Protein AF-A0A0B8P5Z5-F1 (afdb_monomer_lite)

Foldseek 3Di:
DLVVLLVCQVVPPQWFQVVSLVSVCVVVVHDDDDPVNVVVSVVSPVVNVVVLSWDDDPRTIHGPPDDDDADAPQVPDPVCLDPVGDDLSNLLVLLLVVQVVVQKDALVVSLCSSCVSNNHNDADPVSSVSSVVSVVVCVVVVQWDDDPRMIGGDD

InterPro domains:
  IPR021754 Domain of unknown function DUF3320 [PF11784] (2-38)

Secondary structure (DSSP, 8-state):
-HHHHHHHHHHH-SEEHHHHHHHHHHHTT-----HHHHHHHHHHHHHHHHTTS-EEETTEEE-TTS-------TTS-TTT--GGGS-HHHHHHHHHHHHHHHSEEEHHHHHHHHHHHTT-SS--HHHHHHHHHHHHHHHHTTSEEEETTEEEE--

Structure (mmCIF, N/CA/C/O backbone):
data_AF-A0A0B8P5Z5-F1
#
_entry.id   AF-A0A0B8P5Z5-F1
#
loop_
_atom_site.group_PDB
_atom_site.id
_atom_site.type_symbol
_atom_site.label_atom_id
_atom_site.label_alt_id
_atom_site.label_comp_id
_atom_site.label_asym_id
_atom_site.label_entity_id
_atom_site.label_seq_id
_atom_site.pdbx_PDB_ins_code
_atom_site.Cartn_x
_atom_site.Cartn_y
_atom_site.Cartn_z
_atom_site.occupancy
_atom_site.B_iso_or_equiv
_atom_site.auth_seq_id
_atom_site.auth_comp_id
_atom_site.auth_asym_id
_atom_site.auth_atom_id
_atom_site.pdbx_PDB_model_num
ATOM 1 N N . MET A 1 1 ? 16.357 -2.269 -18.534 1.00 87.06 1 MET A N 1
ATOM 2 C CA . MET A 1 1 ? 14.948 -1.972 -18.190 1.00 87.06 1 MET A CA 1
ATOM 3 C C . MET A 1 1 ? 14.349 -3.000 -17.237 1.00 87.06 1 MET A C 1
ATOM 5 O O . MET A 1 1 ? 13.957 -2.591 -16.162 1.00 87.06 1 MET A O 1
ATOM 9 N N . ALA A 1 2 ? 14.297 -4.305 -17.549 1.00 92.50 2 ALA A N 1
ATOM 10 C CA . ALA A 1 2 ? 13.751 -5.304 -16.605 1.00 92.50 2 ALA A CA 1
ATOM 11 C C . ALA A 1 2 ? 14.526 -5.352 -15.269 1.00 92.50 2 ALA A C 1
ATOM 13 O O . ALA A 1 2 ? 13.931 -5.349 -14.197 1.00 92.50 2 ALA A O 1
ATOM 14 N N . SER A 1 3 ? 15.858 -5.286 -15.336 1.00 94.19 3 SER A N 1
ATOM 15 C CA . SER A 1 3 ? 16.733 -5.121 -14.166 1.00 94.19 3 SER A CA 1
ATOM 16 C C . SER A 1 3 ? 16.467 -3.830 -13.386 1.00 94.19 3 SER A C 1
ATOM 18 O O . SER A 1 3 ? 16.589 -3.811 -12.167 1.00 94.19 3 SER A O 1
ATOM 20 N N . ASP A 1 4 ? 16.119 -2.744 -14.080 1.00 94.25 4 ASP A N 1
ATOM 21 C CA . ASP A 1 4 ? 15.851 -1.440 -13.464 1.00 94.25 4 ASP A CA 1
ATOM 22 C C . ASP A 1 4 ? 14.492 -1.452 -12.761 1.00 94.25 4 ASP A C 1
ATOM 24 O O . ASP A 1 4 ? 14.379 -0.953 -11.649 1.00 94.25 4 ASP A O 1
ATOM 28 N N . ILE A 1 5 ? 13.491 -2.106 -13.363 1.00 95.38 5 ILE A N 1
ATOM 29 C CA . ILE A 1 5 ? 12.198 -2.381 -12.727 1.00 95.38 5 ILE A CA 1
ATOM 30 C C . ILE A 1 5 ? 12.409 -3.179 -11.445 1.00 95.38 5 ILE A C 1
ATOM 32 O O . ILE A 1 5 ? 11.912 -2.766 -10.405 1.00 95.38 5 ILE A O 1
ATOM 36 N N . HIS A 1 6 ? 13.183 -4.268 -11.492 1.00 95.69 6 HIS A N 1
ATOM 37 C CA . HIS A 1 6 ? 13.475 -5.058 -10.297 1.00 95.69 6 HIS A CA 1
ATOM 38 C C . HIS A 1 6 ? 14.120 -4.202 -9.196 1.00 95.69 6 HIS A C 1
ATOM 40 O O . HIS A 1 6 ? 13.626 -4.196 -8.077 1.00 95.69 6 HIS A O 1
ATOM 46 N N . LYS A 1 7 ? 15.140 -3.392 -9.515 1.00 95.06 7 LYS A N 1
ATOM 47 C CA . LYS A 1 7 ? 15.771 -2.481 -8.540 1.00 95.06 7 LYS A CA 1
ATOM 48 C C . LYS A 1 7 ? 14.794 -1.467 -7.941 1.00 95.06 7 L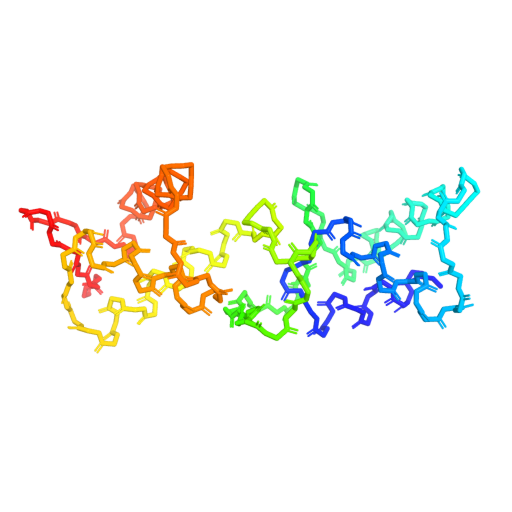YS A C 1
ATOM 50 O O . LYS A 1 7 ? 14.863 -1.200 -6.746 1.00 95.06 7 LYS A O 1
ATOM 55 N N . ILE A 1 8 ? 13.901 -0.897 -8.753 1.00 95.56 8 ILE A N 1
ATOM 56 C CA . ILE A 1 8 ? 12.888 0.054 -8.274 1.00 95.56 8 ILE A CA 1
ATOM 57 C C . ILE A 1 8 ? 11.894 -0.651 -7.350 1.00 95.56 8 ILE A C 1
ATOM 59 O O . ILE A 1 8 ? 11.596 -0.133 -6.281 1.00 95.56 8 ILE A O 1
ATOM 63 N N . VAL A 1 9 ? 11.403 -1.834 -7.725 1.00 95.31 9 VAL A N 1
ATOM 64 C CA . VAL A 1 9 ? 10.467 -2.616 -6.901 1.00 95.31 9 VAL A CA 1
ATOM 65 C C . VAL A 1 9 ? 11.130 -3.085 -5.604 1.00 95.31 9 VAL A C 1
ATOM 67 O O . VAL A 1 9 ? 10.503 -3.059 -4.554 1.00 95.31 9 VAL A O 1
ATOM 70 N N . GLU A 1 10 ? 12.413 -3.439 -5.634 1.00 93.94 10 GLU A N 1
ATOM 71 C CA . GLU A 1 10 ? 13.182 -3.773 -4.433 1.00 93.94 10 GLU A CA 1
ATOM 72 C C . GLU A 1 10 ? 13.330 -2.592 -3.465 1.00 93.94 10 GLU A C 1
ATOM 74 O O . GLU A 1 10 ? 13.419 -2.805 -2.256 1.00 93.94 10 GLU A O 1
ATOM 79 N N . ALA A 1 11 ? 13.389 -1.364 -3.983 1.00 92.25 11 ALA A N 1
ATOM 80 C CA . ALA A 1 11 ? 13.586 -0.157 -3.186 1.00 92.25 11 ALA A CA 1
ATOM 81 C C . ALA A 1 11 ? 12.273 0.500 -2.728 1.00 92.25 11 ALA A C 1
ATOM 83 O O . ALA A 1 11 ? 12.218 1.069 -1.643 1.00 92.25 11 ALA A O 1
ATOM 84 N N . GLU A 1 12 ? 11.232 0.465 -3.562 1.00 92.19 12 GLU A N 1
ATOM 85 C CA . GLU A 1 12 ? 9.987 1.221 -3.370 1.00 92.19 12 GLU A CA 1
ATOM 86 C C . GLU A 1 12 ? 8.724 0.347 -3.377 1.00 92.19 12 GLU A C 1
ATOM 88 O O . GLU A 1 12 ? 7.625 0.895 -3.306 1.00 92.19 12 GLU A O 1
ATOM 93 N N . GLY A 1 13 ? 8.855 -0.975 -3.509 1.00 90.56 13 GLY A N 1
ATOM 94 C CA . GLY A 1 13 ? 7.729 -1.905 -3.550 1.00 90.56 13 GLY A CA 1
ATOM 95 C C . GLY A 1 13 ? 6.974 -1.988 -2.214 1.00 90.56 13 GLY A C 1
ATOM 96 O O . GLY A 1 13 ? 7.617 -1.936 -1.167 1.00 90.56 13 GLY A O 1
ATOM 97 N N . PRO A 1 14 ? 5.640 -2.178 -2.227 1.00 95.88 14 PRO A N 1
ATOM 98 C CA . PRO A 1 14 ? 4.753 -2.255 -3.395 1.00 95.88 14 PRO A CA 1
ATOM 99 C C . PRO A 1 14 ? 4.645 -0.932 -4.171 1.00 95.88 14 PRO A C 1
ATOM 101 O O . PRO A 1 14 ? 4.482 0.140 -3.592 1.00 95.88 14 PRO A O 1
ATOM 104 N N . ILE A 1 15 ? 4.717 -0.994 -5.506 1.00 95.62 15 ILE A N 1
ATOM 105 C CA . ILE A 1 15 ? 4.712 0.207 -6.356 1.00 95.62 15 ILE A CA 1
ATOM 106 C C . ILE A 1 15 ? 3.671 0.121 -7.470 1.00 95.62 15 ILE A C 1
ATOM 108 O O . ILE A 1 15 ? 3.636 -0.826 -8.252 1.00 95.62 15 ILE A O 1
ATOM 112 N N . HIS A 1 16 ? 2.845 1.160 -7.581 1.00 95.56 16 HIS A N 1
ATOM 113 C CA . HIS A 1 16 ? 1.868 1.292 -8.656 1.00 95.56 16 HIS A CA 1
ATOM 114 C C . HIS A 1 16 ? 2.553 1.506 -10.023 1.00 95.56 16 HIS A C 1
ATOM 116 O O . HIS A 1 16 ? 3.505 2.287 -10.134 1.00 95.56 16 HIS A O 1
ATOM 122 N N . VAL A 1 17 ? 2.031 0.912 -11.102 1.00 92.69 17 VAL A N 1
ATOM 123 C CA . VAL A 1 17 ? 2.602 0.991 -12.468 1.00 92.69 17 VAL A CA 1
ATOM 124 C C . VAL A 1 17 ? 2.839 2.425 -12.964 1.00 92.69 17 VAL A C 1
ATOM 126 O O . VAL A 1 17 ? 3.815 2.699 -13.665 1.00 92.69 17 VAL A O 1
ATOM 129 N N . LYS A 1 18 ? 1.981 3.378 -12.574 1.00 90.94 18 LYS A N 1
ATOM 130 C CA . LYS A 1 18 ? 2.168 4.806 -12.905 1.00 90.94 18 LYS A CA 1
ATOM 131 C C . LYS A 1 18 ? 3.391 5.411 -12.205 1.00 90.94 18 LYS A C 1
ATOM 133 O O . LYS A 1 18 ? 4.132 6.151 -12.846 1.00 90.94 18 LYS A O 1
ATOM 138 N N . HIS A 1 19 ? 3.634 5.071 -10.937 1.00 93.06 19 HIS A N 1
ATOM 139 C CA . HIS A 1 19 ? 4.843 5.493 -10.223 1.00 93.06 19 HIS A CA 1
ATOM 140 C C . HIS A 1 19 ? 6.088 4.827 -10.797 1.00 93.06 19 HIS A C 1
ATOM 142 O O . HIS A 1 19 ? 7.077 5.516 -11.032 1.00 93.06 19 HIS A O 1
ATOM 148 N N . LEU A 1 20 ? 6.016 3.535 -11.128 1.00 93.31 20 LEU A N 1
ATOM 149 C CA . LEU A 1 20 ? 7.101 2.844 -11.824 1.00 93.31 20 LEU A CA 1
ATOM 150 C C . LEU A 1 20 ? 7.487 3.579 -13.118 1.00 93.31 20 LEU A C 1
ATOM 152 O O . LEU A 1 20 ? 8.665 3.829 -13.365 1.00 93.31 20 LEU A O 1
ATOM 156 N N . GLY A 1 21 ? 6.495 3.987 -13.915 1.00 91.12 21 GLY A N 1
ATOM 157 C CA . GLY A 1 21 ? 6.717 4.777 -15.125 1.00 91.12 21 GLY A CA 1
ATOM 158 C C . GLY A 1 21 ? 7.431 6.105 -14.857 1.00 91.12 21 GLY A C 1
ATOM 159 O O . GLY A 1 21 ? 8.372 6.437 -15.576 1.00 91.12 21 GLY A O 1
ATOM 160 N N . ILE A 1 22 ? 7.034 6.835 -13.809 1.00 90.50 22 ILE A N 1
ATOM 161 C CA . ILE A 1 22 ? 7.696 8.083 -13.395 1.00 90.50 22 ILE A CA 1
ATOM 162 C C . ILE A 1 22 ? 9.153 7.814 -12.999 1.00 90.50 22 ILE A C 1
ATOM 164 O O . ILE A 1 22 ? 10.045 8.497 -13.493 1.00 90.50 22 I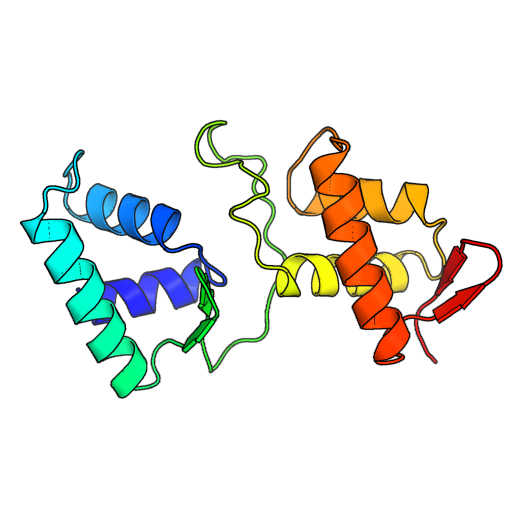LE A O 1
ATOM 168 N N . ARG A 1 23 ? 9.421 6.796 -12.170 1.00 92.38 23 ARG A N 1
ATOM 169 C CA . ARG A 1 23 ? 10.787 6.444 -11.742 1.00 92.38 23 ARG A CA 1
ATOM 170 C C . ARG A 1 23 ? 11.687 6.081 -12.920 1.00 92.38 23 ARG A C 1
ATOM 172 O O . ARG A 1 23 ? 12.801 6.590 -13.015 1.00 92.38 23 ARG A O 1
ATOM 179 N N . LEU A 1 24 ? 11.191 5.263 -13.849 1.00 91.38 24 LEU A N 1
ATOM 180 C CA . LEU A 1 24 ? 11.939 4.860 -15.043 1.00 91.38 24 LEU A CA 1
ATOM 181 C C . LEU A 1 24 ? 12.234 6.041 -15.974 1.00 91.38 24 LEU A C 1
ATOM 183 O O . LEU A 1 24 ? 13.342 6.141 -16.494 1.00 91.38 24 LEU A O 1
ATOM 187 N N . LEU A 1 25 ? 11.261 6.930 -16.184 1.00 88.12 25 LEU A N 1
ATOM 188 C CA . LEU A 1 25 ? 11.434 8.129 -17.006 1.00 88.12 25 LEU A CA 1
ATOM 189 C C . LEU A 1 25 ? 12.457 9.092 -16.395 1.00 88.12 25 LEU A C 1
ATOM 191 O O . LEU A 1 25 ? 13.370 9.538 -17.092 1.00 88.12 25 LEU A O 1
ATOM 195 N N . SER A 1 26 ? 12.349 9.344 -15.089 1.00 86.50 26 SER A N 1
ATOM 196 C CA . SER A 1 26 ? 13.296 10.178 -14.350 1.00 86.50 26 SER A CA 1
ATOM 197 C C . SER A 1 26 ? 14.720 9.620 -14.412 1.00 86.50 26 SER A C 1
ATOM 199 O O . SER A 1 26 ? 15.658 10.386 -14.613 1.00 86.50 26 SER A O 1
ATOM 201 N N . ALA A 1 27 ? 14.892 8.295 -14.333 1.00 85.19 27 ALA A N 1
ATOM 202 C CA . ALA A 1 27 ? 16.204 7.646 -14.413 1.00 85.19 27 ALA A CA 1
ATOM 203 C C . ALA A 1 27 ? 16.914 7.839 -15.767 1.00 85.19 27 ALA A C 1
ATOM 205 O O . ALA A 1 27 ? 18.140 7.774 -15.830 1.00 85.19 27 ALA A O 1
ATOM 206 N N . VAL A 1 28 ? 16.164 8.088 -16.846 1.00 81.62 28 VAL A N 1
ATOM 207 C CA . VAL A 1 28 ? 16.713 8.310 -18.197 1.00 81.62 28 VAL A CA 1
ATOM 208 C C . VAL A 1 28 ? 16.629 9.773 -18.651 1.00 81.62 28 VAL A C 1
ATOM 210 O O . VAL A 1 28 ? 16.901 10.068 -19.813 1.00 81.62 28 VAL A O 1
ATOM 213 N N . GLY A 1 29 ? 16.230 10.692 -17.762 1.00 79.94 29 GLY A N 1
ATOM 214 C CA . GLY A 1 29 ? 16.080 12.118 -18.074 1.00 79.94 29 GLY A CA 1
ATOM 215 C C . GLY A 1 29 ? 14.944 12.437 -19.054 1.00 79.94 29 GLY A C 1
ATOM 216 O O . GLY A 1 29 ? 14.936 13.503 -19.668 1.00 79.94 29 GLY A O 1
ATOM 217 N N . ALA A 1 30 ? 13.985 11.525 -19.230 1.00 77.06 30 ALA A N 1
ATOM 218 C CA . ALA A 1 30 ? 12.836 11.724 -20.105 1.00 77.06 30 ALA A CA 1
ATOM 219 C C . ALA A 1 30 ? 11.630 12.231 -19.305 1.00 77.06 30 ALA A C 1
ATOM 221 O O . ALA A 1 30 ? 11.387 11.805 -18.184 1.00 77.06 30 ALA A O 1
ATOM 222 N N . THR A 1 31 ? 10.825 13.115 -19.896 1.00 69.25 31 THR A N 1
ATOM 223 C CA . THR A 1 31 ? 9.657 13.714 -19.217 1.00 69.25 31 THR A CA 1
ATOM 224 C C . THR A 1 31 ? 8.315 13.194 -19.728 1.00 69.25 31 THR A C 1
ATOM 226 O O . THR A 1 31 ? 7.272 13.513 -19.161 1.00 69.25 31 THR A O 1
ATOM 229 N N . ARG A 1 32 ? 8.302 12.398 -20.808 1.00 71.06 32 ARG A N 1
ATOM 230 C CA . ARG A 1 32 ? 7.071 11.876 -21.421 1.00 71.06 32 ARG A CA 1
ATOM 231 C C . ARG A 1 32 ? 7.208 10.408 -21.792 1.00 71.06 32 ARG A C 1
ATOM 233 O O . ARG A 1 32 ? 8.154 10.023 -22.474 1.00 71.06 32 ARG A O 1
ATOM 240 N N . SER A 1 33 ? 6.200 9.617 -21.431 1.00 69.38 33 SER A N 1
ATOM 241 C CA . SER A 1 33 ? 6.037 8.262 -21.955 1.00 69.38 33 SER A CA 1
ATOM 242 C C . SER A 1 33 ? 5.280 8.327 -23.280 1.00 69.38 33 SER A C 1
ATOM 244 O O . SER A 1 33 ? 4.066 8.506 -23.307 1.00 69.38 33 SER A O 1
ATOM 246 N N . GLY A 1 34 ? 5.998 8.241 -24.399 1.00 77.38 34 GLY A N 1
ATOM 247 C CA . GLY A 1 34 ? 5.371 7.955 -25.691 1.00 77.38 34 GLY A CA 1
ATOM 248 C C . GLY A 1 34 ? 5.031 6.466 -25.815 1.00 77.38 34 GLY A C 1
ATOM 249 O O . GLY A 1 34 ? 5.595 5.642 -25.097 1.00 77.38 34 GLY A O 1
ATOM 250 N N . ALA A 1 35 ? 4.197 6.089 -26.791 1.00 83.19 35 ALA A N 1
ATOM 251 C CA . ALA A 1 35 ? 3.763 4.697 -27.001 1.00 83.19 35 ALA A CA 1
ATOM 252 C C . ALA A 1 35 ? 4.919 3.672 -27.065 1.00 83.19 35 ALA A C 1
ATOM 254 O O . ALA A 1 35 ? 4.760 2.515 -26.682 1.00 83.19 35 ALA A O 1
ATOM 255 N N . ARG A 1 36 ? 6.107 4.085 -27.531 1.00 82.44 36 ARG A N 1
ATOM 256 C CA . ARG A 1 36 ? 7.316 3.247 -27.532 1.00 82.44 36 ARG A CA 1
ATOM 257 C C . ARG A 1 36 ? 7.821 2.935 -26.119 1.00 82.44 36 ARG A C 1
ATOM 259 O O . ARG A 1 36 ? 8.164 1.787 -25.862 1.00 82.44 36 ARG A O 1
ATOM 266 N N . ILE A 1 37 ? 7.858 3.926 -25.229 1.00 81.94 37 ILE A N 1
ATOM 267 C CA . ILE A 1 37 ? 8.327 3.753 -23.848 1.00 81.94 37 ILE A CA 1
ATOM 268 C C . ILE A 1 37 ? 7.317 2.914 -23.069 1.00 81.94 37 ILE A C 1
ATOM 270 O O . ILE A 1 37 ? 7.713 1.945 -22.434 1.00 81.94 37 ILE A O 1
ATOM 274 N N . SER A 1 38 ? 6.017 3.195 -23.200 1.00 83.50 38 SER A N 1
ATOM 275 C CA . SER A 1 38 ? 4.966 2.383 -22.573 1.00 83.50 38 SER A CA 1
ATOM 276 C C . SER A 1 38 ? 5.070 0.904 -22.961 1.00 83.50 38 SER A C 1
ATOM 278 O O . SER A 1 38 ? 5.023 0.037 -22.093 1.00 83.50 38 SER A O 1
ATOM 280 N N . ARG A 1 39 ? 5.288 0.606 -24.252 1.00 86.75 39 ARG A N 1
ATOM 281 C CA . ARG A 1 39 ? 5.509 -0.773 -24.721 1.00 86.75 39 ARG A CA 1
ATOM 282 C C . ARG A 1 39 ? 6.774 -1.398 -24.135 1.00 86.75 39 ARG A C 1
ATOM 284 O O . ARG A 1 39 ? 6.736 -2.560 -23.749 1.00 86.75 39 ARG A O 1
ATOM 291 N N . ALA A 1 40 ? 7.868 -0.642 -24.048 1.00 88.00 40 ALA A N 1
ATOM 292 C CA . ALA A 1 40 ? 9.112 -1.131 -23.459 1.00 88.00 40 ALA A CA 1
ATOM 293 C C . ALA A 1 40 ? 8.950 -1.462 -21.966 1.00 88.00 40 ALA A C 1
ATOM 295 O O . ALA A 1 40 ? 9.422 -2.507 -21.529 1.00 88.00 40 ALA A O 1
ATOM 296 N N . ILE A 1 41 ? 8.235 -0.624 -21.205 1.00 88.75 41 ILE A N 1
ATOM 297 C CA . ILE A 1 41 ? 7.936 -0.867 -19.785 1.00 88.75 41 ILE A CA 1
ATOM 298 C C . ILE A 1 41 ? 7.098 -2.137 -19.625 1.00 88.75 41 ILE A C 1
ATOM 300 O O . ILE A 1 41 ? 7.425 -2.976 -18.788 1.00 88.75 41 ILE A O 1
ATOM 304 N N . LEU A 1 42 ? 6.060 -2.313 -20.449 1.00 90.12 42 LEU A N 1
ATOM 305 C CA . LEU A 1 42 ? 5.210 -3.504 -20.408 1.00 90.12 42 LEU A CA 1
ATOM 306 C C . LEU A 1 42 ? 6.012 -4.781 -20.702 1.00 90.12 42 LEU A C 1
ATOM 308 O O . LEU A 1 42 ? 5.948 -5.740 -19.940 1.00 90.12 42 LEU A O 1
ATOM 312 N N . GLN A 1 43 ? 6.821 -4.774 -21.766 1.00 92.75 43 GLN A N 1
ATOM 313 C CA . GLN A 1 43 ? 7.689 -5.905 -22.114 1.00 92.75 43 GLN A CA 1
ATOM 314 C C . GLN A 1 43 ? 8.708 -6.202 -21.008 1.00 92.75 43 GLN A C 1
ATOM 316 O O . GLN A 1 43 ? 8.909 -7.355 -20.640 1.00 92.75 43 GLN A O 1
ATOM 321 N N . ALA A 1 44 ? 9.335 -5.168 -20.449 1.00 93.38 44 ALA A N 1
ATOM 322 C CA . ALA A 1 44 ? 10.304 -5.322 -19.373 1.00 93.38 44 ALA A CA 1
ATOM 323 C C . ALA A 1 44 ? 9.666 -5.848 -18.077 1.00 93.38 44 ALA A C 1
ATOM 325 O O . ALA A 1 44 ? 10.303 -6.629 -17.375 1.00 93.38 44 ALA A O 1
ATOM 326 N N . THR A 1 45 ? 8.420 -5.460 -17.788 1.00 93.81 45 THR A N 1
ATOM 327 C CA . THR A 1 45 ? 7.644 -5.980 -16.653 1.00 93.81 45 THR A CA 1
ATOM 328 C C . THR A 1 45 ? 7.358 -7.467 -16.833 1.00 93.81 45 THR A C 1
ATOM 330 O O . THR A 1 45 ? 7.654 -8.244 -15.933 1.00 93.81 45 THR A O 1
ATOM 333 N N . ALA A 1 46 ? 6.899 -7.881 -18.020 1.00 94.50 46 ALA A N 1
ATOM 334 C CA . ALA A 1 46 ? 6.653 -9.291 -18.329 1.00 94.50 46 ALA A CA 1
ATOM 335 C C . ALA A 1 46 ? 7.929 -10.147 -18.210 1.00 94.50 46 ALA A C 1
ATOM 337 O O . ALA A 1 46 ? 7.900 -11.239 -17.650 1.00 94.50 46 ALA A O 1
ATOM 338 N N . ILE A 1 47 ? 9.074 -9.633 -18.676 1.00 96.38 47 ILE A N 1
ATOM 339 C CA . ILE A 1 47 ? 10.371 -10.308 -18.510 1.00 96.38 47 ILE A CA 1
ATOM 340 C C . ILE A 1 47 ? 10.738 -10.426 -17.024 1.00 96.38 47 ILE A C 1
ATOM 342 O O . ILE A 1 47 ? 11.204 -11.478 -16.589 1.00 96.38 47 ILE A O 1
ATOM 346 N N . ALA A 1 48 ? 10.561 -9.364 -16.234 1.00 95.75 48 ALA A N 1
ATOM 347 C CA . ALA A 1 48 ? 10.874 -9.392 -14.805 1.00 95.75 48 ALA A CA 1
ATOM 348 C C . ALA A 1 48 ? 9.972 -10.381 -14.040 1.00 95.75 48 ALA A C 1
ATOM 350 O O . ALA A 1 48 ? 10.458 -11.110 -13.177 1.00 95.75 48 ALA A O 1
ATOM 351 N N . GLU A 1 49 ? 8.689 -10.454 -14.393 1.00 95.50 49 GLU A N 1
ATOM 352 C CA . GLU A 1 49 ? 7.734 -11.404 -13.817 1.00 95.50 49 GLU A CA 1
ATOM 353 C C . GLU A 1 49 ? 8.061 -12.855 -14.197 1.00 95.50 49 GLU A C 1
ATOM 355 O O . GLU A 1 49 ? 8.112 -13.722 -13.325 1.00 95.50 49 GLU A O 1
ATOM 360 N N . GLN A 1 50 ? 8.386 -13.127 -15.467 1.00 95.56 50 GLN A N 1
ATOM 361 C CA . GLN A 1 50 ? 8.798 -14.463 -15.922 1.00 95.56 50 GLN A CA 1
ATOM 362 C C . GLN A 1 50 ? 10.036 -14.970 -15.166 1.00 95.56 50 GLN A C 1
ATOM 364 O O . GLN A 1 50 ? 10.135 -16.155 -14.845 1.00 95.56 50 GLN A O 1
ATOM 369 N N . ASN A 1 51 ? 10.965 -14.065 -14.846 1.00 95.19 51 ASN A N 1
ATOM 370 C CA . ASN A 1 51 ? 12.149 -14.365 -14.042 1.00 95.19 51 ASN A CA 1
ATOM 371 C C . ASN A 1 51 ? 11.876 -14.402 -12.527 1.00 95.19 51 ASN A C 1
ATOM 373 O O . ASN A 1 51 ? 12.803 -14.636 -11.753 1.00 95.19 51 ASN A O 1
ATOM 377 N N . ARG A 1 52 ? 10.627 -14.180 -12.091 1.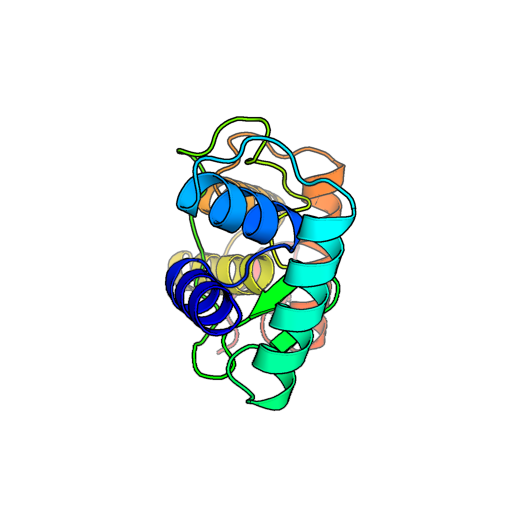00 95.50 52 ARG A N 1
ATOM 378 C CA . ARG A 1 52 ? 10.204 -14.095 -10.682 1.00 95.50 52 ARG A CA 1
ATOM 379 C C . ARG A 1 52 ? 10.945 -13.022 -9.880 1.00 95.50 52 ARG A C 1
ATOM 381 O O . ARG A 1 52 ? 11.109 -13.147 -8.672 1.00 95.50 52 ARG A O 1
ATOM 388 N N . TRP A 1 53 ? 11.404 -11.968 -10.548 1.00 96.19 53 TRP A N 1
ATOM 389 C CA . TRP A 1 53 ? 12.041 -10.818 -9.901 1.00 96.19 53 TRP A CA 1
ATOM 390 C C . TRP A 1 53 ? 11.022 -9.842 -9.322 1.00 96.19 53 TRP A C 1
ATOM 392 O O . TRP A 1 53 ? 11.332 -9.078 -8.412 1.00 96.19 53 TRP A O 1
ATOM 402 N N . VAL A 1 54 ? 9.820 -9.842 -9.889 1.00 96.75 54 VAL A N 1
ATOM 403 C CA . VAL A 1 54 ? 8.670 -9.050 -9.459 1.00 96.75 54 VAL A CA 1
ATOM 404 C C . VAL A 1 54 ? 7.419 -9.917 -9.581 1.00 96.75 54 VAL A C 1
ATOM 406 O O . VAL A 1 54 ? 7.404 -10.877 -10.352 1.00 96.75 54 VAL A O 1
ATOM 409 N N . LYS A 1 55 ? 6.369 -9.569 -8.846 1.00 95.94 55 LYS A N 1
ATOM 410 C CA . LYS A 1 55 ? 5.023 -10.123 -9.004 1.00 95.94 55 LYS A CA 1
ATOM 411 C C . LYS A 1 55 ? 4.071 -8.982 -9.333 1.00 95.94 55 LYS A C 1
ATOM 413 O O . LYS A 1 55 ? 4.091 -7.973 -8.630 1.00 95.94 55 LYS A O 1
ATOM 418 N N . LEU A 1 56 ? 3.263 -9.134 -10.379 1.00 94.25 56 LEU A N 1
ATOM 419 C CA . LEU A 1 56 ? 2.180 -8.200 -10.666 1.00 94.25 56 LEU A CA 1
ATOM 420 C C . LEU A 1 56 ? 0.931 -8.602 -9.866 1.00 94.25 56 LEU A C 1
ATOM 422 O O . LEU A 1 56 ? 0.529 -9.765 -9.873 1.00 94.25 56 LEU A O 1
ATOM 426 N N . ASP A 1 57 ? 0.327 -7.640 -9.179 1.00 94.31 57 ASP A N 1
ATOM 427 C CA . ASP A 1 57 ? -0.941 -7.782 -8.465 1.00 94.31 57 ASP A CA 1
ATOM 428 C C . ASP A 1 57 ? -1.825 -6.575 -8.794 1.00 94.31 57 ASP A C 1
ATOM 430 O O . ASP A 1 57 ? -1.578 -5.449 -8.352 1.00 94.31 57 ASP A O 1
ATOM 434 N N . GLY A 1 58 ? -2.791 -6.783 -9.691 1.00 92.88 58 GLY A N 1
ATOM 435 C CA . GLY A 1 58 ? -3.561 -5.696 -10.289 1.00 92.88 58 GLY A CA 1
ATOM 436 C C . GLY A 1 58 ? -2.656 -4.661 -10.968 1.00 92.88 58 GLY A C 1
ATOM 437 O O . GLY A 1 58 ? -1.945 -4.964 -11.926 1.00 92.88 58 GLY A O 1
ATOM 438 N N . GLU A 1 59 ? -2.687 -3.423 -10.470 1.00 94.06 59 GLU A N 1
ATOM 439 C CA . GLU A 1 59 ? -1.866 -2.307 -10.965 1.00 94.06 59 GLU A CA 1
ATOM 440 C C . GLU A 1 59 ? -0.560 -2.100 -10.169 1.00 94.06 59 GLU A C 1
ATOM 442 O O . GLU A 1 59 ? 0.112 -1.075 -10.333 1.00 94.06 59 GLU A O 1
ATOM 447 N N . PHE A 1 60 ? -0.179 -3.051 -9.314 1.00 96.56 60 PHE A N 1
ATOM 448 C CA . PHE A 1 60 ? 0.981 -2.950 -8.430 1.00 96.56 60 PHE A CA 1
ATOM 449 C C . PHE A 1 60 ? 2.030 -4.013 -8.734 1.00 96.56 60 PHE A C 1
ATOM 451 O O . PHE A 1 60 ? 1.714 -5.165 -9.016 1.00 96.56 60 PHE A O 1
ATOM 458 N N . LEU A 1 61 ? 3.302 -3.628 -8.642 1.00 96.69 61 LEU A N 1
ATOM 459 C CA . LEU A 1 61 ? 4.421 -4.560 -8.647 1.00 96.69 61 LEU A CA 1
ATOM 460 C C . LEU A 1 61 ? 4.947 -4.750 -7.226 1.00 96.69 61 LEU A C 1
ATOM 462 O O . LEU A 1 61 ? 5.223 -3.777 -6.519 1.00 96.69 61 LEU A O 1
ATOM 466 N N . LEU A 1 62 ? 5.139 -6.011 -6.853 1.00 96.62 62 LEU A N 1
ATOM 467 C CA . LEU A 1 62 ? 5.679 -6.441 -5.568 1.00 96.62 62 LEU A CA 1
ATOM 468 C C . LEU A 1 62 ? 7.001 -7.179 -5.753 1.00 96.62 62 LEU A C 1
ATOM 470 O O . LEU A 1 62 ? 7.228 -7.814 -6.786 1.00 96.62 62 LEU A O 1
ATOM 474 N N . SER A 1 63 ? 7.853 -7.135 -4.731 1.00 95.69 63 SER A N 1
ATOM 475 C CA . SER A 1 63 ? 9.002 -8.034 -4.634 1.00 95.69 63 SER A CA 1
ATOM 476 C C . SER A 1 63 ? 8.532 -9.382 -4.072 1.00 95.69 63 SER A C 1
ATOM 478 O O . SER A 1 63 ? 7.985 -9.408 -2.972 1.00 95.69 63 SER A O 1
ATOM 480 N N . PRO A 1 64 ? 8.730 -10.513 -4.775 1.00 93.00 64 PRO A N 1
ATOM 481 C CA . PRO A 1 64 ? 8.332 -11.830 -4.275 1.00 93.00 64 PRO A CA 1
ATOM 482 C C . PRO A 1 64 ? 9.145 -12.293 -3.062 1.00 93.00 64 PRO A C 1
ATOM 484 O O . PRO A 1 64 ? 8.744 -13.232 -2.383 1.00 93.00 64 PRO A O 1
ATOM 487 N N . SER A 1 65 ? 10.304 -11.675 -2.824 1.00 89.69 65 SER A N 1
ATOM 488 C CA . SER A 1 65 ? 11.248 -12.034 -1.763 1.00 89.69 65 SER A CA 1
ATOM 489 C C . SER A 1 65 ? 11.174 -11.130 -0.534 1.00 89.69 65 SER A C 1
ATOM 491 O O . SER A 1 65 ? 11.932 -11.349 0.408 1.00 89.69 65 SER A O 1
ATOM 493 N N . LYS A 1 66 ? 10.314 -10.107 -0.539 1.00 90.75 66 LYS A N 1
ATOM 494 C CA . LYS A 1 66 ? 10.179 -9.157 0.568 1.00 90.75 66 LYS A CA 1
ATOM 495 C C . LYS A 1 66 ? 8.758 -9.140 1.094 1.00 90.75 66 LYS A C 1
ATOM 497 O O . LYS A 1 66 ? 7.796 -9.194 0.332 1.00 90.75 66 LYS A O 1
ATOM 502 N N . GLU A 1 67 ? 8.653 -9.017 2.408 1.00 91.25 67 GLU A N 1
ATOM 503 C CA . GLU A 1 67 ? 7.389 -8.686 3.044 1.00 91.25 67 GLU A CA 1
ATOM 504 C C . GLU A 1 67 ? 6.975 -7.258 2.690 1.00 91.25 67 GLU A C 1
ATOM 506 O O . GLU A 1 67 ? 7.803 -6.396 2.377 1.00 91.25 67 GLU A O 1
ATOM 511 N N . ILE A 1 68 ? 5.670 -7.015 2.733 1.00 93.19 68 ILE A N 1
ATOM 512 C CA . ILE A 1 68 ? 5.119 -5.682 2.529 1.00 93.19 68 ILE A CA 1
ATOM 513 C C . ILE A 1 68 ? 5.483 -4.834 3.745 1.00 93.19 68 ILE A C 1
ATOM 515 O O . ILE A 1 68 ? 5.147 -5.183 4.874 1.00 93.19 68 ILE A O 1
ATOM 519 N N . SER A 1 69 ? 6.144 -3.710 3.493 1.00 91.31 69 SER A N 1
ATOM 520 C CA . SER A 1 69 ? 6.444 -2.690 4.494 1.00 91.31 69 SER A CA 1
ATOM 521 C C . SER A 1 69 ? 5.604 -1.444 4.252 1.00 91.31 69 SER A C 1
ATOM 523 O O . SER A 1 69 ? 5.410 -1.046 3.100 1.00 91.31 69 SER A O 1
ATOM 525 N N . VAL A 1 70 ? 5.174 -0.781 5.322 1.00 93.06 70 VAL A N 1
ATOM 526 C CA . VAL A 1 70 ? 4.441 0.482 5.225 1.00 93.06 70 VAL A CA 1
ATOM 527 C C . VAL A 1 70 ? 5.403 1.624 4.900 1.00 93.06 70 VAL A C 1
ATOM 529 O O . VAL A 1 70 ? 6.397 1.843 5.591 1.00 93.06 70 VAL A O 1
ATOM 532 N N . ARG A 1 71 ? 5.109 2.382 3.838 1.00 91.88 71 ARG A N 1
ATOM 533 C CA . ARG A 1 71 ? 5.904 3.550 3.436 1.00 91.88 71 ARG A CA 1
ATOM 534 C C . ARG A 1 71 ? 5.129 4.854 3.612 1.00 91.88 71 ARG A C 1
ATOM 536 O O . ARG A 1 71 ? 4.122 5.089 2.941 1.00 91.88 71 ARG A O 1
ATOM 543 N N . GLY A 1 72 ? 5.693 5.773 4.390 1.00 90.00 72 GLY A N 1
ATOM 544 C CA . GLY A 1 72 ? 5.227 7.156 4.445 1.00 90.00 72 GLY A CA 1
ATOM 545 C C . GLY A 1 72 ? 5.505 7.911 3.143 1.00 90.00 72 GLY A C 1
ATOM 546 O O . GLY A 1 72 ? 6.618 7.893 2.613 1.00 90.00 72 GLY A O 1
ATOM 547 N N . ARG A 1 73 ? 4.487 8.593 2.610 1.00 92.19 73 ARG A N 1
ATOM 548 C CA . ARG A 1 73 ? 4.568 9.354 1.346 1.00 92.19 73 ARG A CA 1
ATOM 549 C C . ARG A 1 73 ? 4.414 10.864 1.536 1.00 92.19 73 ARG A C 1
ATOM 551 O O . ARG A 1 73 ? 4.097 11.572 0.583 1.00 92.19 73 ARG A O 1
ATOM 558 N N . GLN A 1 74 ? 4.649 11.364 2.749 1.00 91.19 74 GLN A N 1
ATOM 559 C CA . GLN A 1 74 ? 4.472 12.782 3.085 1.00 91.19 74 GLN A CA 1
ATOM 560 C C . GLN A 1 74 ? 5.342 13.708 2.224 1.00 91.19 74 GLN A C 1
ATOM 562 O O . GLN A 1 74 ? 4.848 14.736 1.768 1.00 91.19 74 GLN A O 1
ATOM 567 N N . GLU A 1 75 ? 6.568 13.288 1.905 1.00 90.62 75 GLU A N 1
ATOM 568 C CA . GLU A 1 75 ? 7.531 14.049 1.092 1.00 90.62 75 GLU A CA 1
ATOM 569 C C . GLU A 1 75 ? 7.244 14.024 -0.422 1.00 90.62 75 GLU A C 1
ATOM 571 O O . GLU A 1 75 ? 7.912 14.704 -1.202 1.00 90.62 75 GLU A O 1
ATOM 576 N N . LEU A 1 76 ? 6.265 13.232 -0.883 1.00 89.81 76 LEU A N 1
ATOM 577 C CA . LEU A 1 76 ? 5.913 13.193 -2.302 1.00 89.81 76 LEU A CA 1
ATOM 578 C C . LEU A 1 76 ? 5.096 14.424 -2.708 1.00 89.81 76 LEU A C 1
ATOM 580 O O . LEU A 1 76 ? 4.266 14.942 -1.957 1.00 89.81 76 LEU A O 1
ATOM 584 N N . SER A 1 77 ? 5.275 14.846 -3.962 1.00 89.31 77 SER A N 1
ATOM 585 C CA . SER A 1 77 ? 4.445 15.893 -4.559 1.00 89.31 77 SER A CA 1
ATOM 586 C C . SER A 1 77 ? 2.965 15.490 -4.576 1.00 89.31 77 SER A C 1
ATOM 588 O O . SER A 1 77 ? 2.629 14.310 -4.672 1.00 89.31 77 SER A O 1
ATOM 590 N N . ALA A 1 78 ? 2.056 16.468 -4.570 1.00 86.56 78 ALA A N 1
ATOM 591 C CA . ALA A 1 78 ? 0.612 16.208 -4.558 1.00 86.56 78 ALA A CA 1
ATOM 592 C C . ALA A 1 78 ? 0.119 15.334 -5.733 1.00 86.56 78 ALA A C 1
ATOM 594 O O . ALA A 1 78 ? -0.871 14.619 -5.603 1.00 86.56 78 ALA A O 1
ATOM 595 N N . ASN A 1 79 ? 0.815 15.359 -6.875 1.00 87.00 79 ASN A N 1
ATOM 596 C CA . ASN A 1 79 ? 0.459 14.550 -8.042 1.00 87.00 79 ASN A CA 1
ATOM 597 C C . ASN A 1 79 ? 0.810 13.062 -7.881 1.00 87.00 79 ASN A C 1
ATOM 599 O O . ASN A 1 79 ? 0.141 12.223 -8.488 1.00 87.00 79 ASN A O 1
ATOM 603 N N . GLU A 1 80 ? 1.831 12.749 -7.081 1.00 89.31 80 GLU A N 1
ATOM 604 C CA . GLU A 1 80 ? 2.246 11.381 -6.735 1.00 89.31 80 GLU A CA 1
ATOM 605 C C . GLU A 1 80 ? 1.598 10.902 -5.428 1.00 89.31 80 GLU A C 1
ATOM 607 O O . GLU A 1 80 ? 1.345 9.716 -5.236 1.00 89.31 80 GLU A O 1
ATOM 612 N N . ARG A 1 81 ? 1.260 11.824 -4.525 1.00 93.38 81 ARG A N 1
ATOM 613 C CA . ARG A 1 81 ? 0.615 11.524 -3.246 1.00 93.38 81 ARG A CA 1
ATOM 614 C C . ARG A 1 81 ? -0.894 11.322 -3.413 1.00 93.38 81 ARG A C 1
ATOM 616 O O . ARG A 1 81 ? -1.703 12.091 -2.898 1.00 93.38 81 ARG A O 1
ATOM 623 N N . LYS A 1 82 ? -1.268 10.286 -4.168 1.00 93.56 82 LYS A N 1
ATOM 624 C CA . LYS A 1 82 ? -2.657 9.857 -4.387 1.00 93.56 82 LYS A CA 1
ATOM 625 C C . LYS A 1 82 ? -2.913 8.530 -3.696 1.00 93.56 82 LYS A C 1
ATOM 627 O O . LYS A 1 82 ? -2.108 7.611 -3.812 1.00 93.56 82 LYS A O 1
ATOM 632 N N . PHE A 1 83 ? -4.056 8.423 -3.026 1.00 94.50 83 PHE A N 1
ATOM 633 C CA . PHE A 1 83 ? -4.413 7.208 -2.294 1.00 94.50 83 PHE A CA 1
ATOM 634 C C . PHE A 1 83 ? -4.591 5.996 -3.220 1.00 94.50 83 PHE A C 1
ATOM 636 O O . PHE A 1 83 ? -4.259 4.879 -2.847 1.00 94.50 83 PHE A O 1
ATOM 643 N N . ASP A 1 84 ? -5.006 6.223 -4.469 1.00 94.06 84 ASP A N 1
ATOM 644 C CA . ASP A 1 84 ? -5.091 5.196 -5.518 1.00 94.06 84 ASP A CA 1
ATOM 645 C C . ASP A 1 84 ? -3.744 4.499 -5.790 1.00 94.06 84 ASP A C 1
ATOM 647 O O . ASP A 1 84 ? -3.712 3.409 -6.346 1.00 94.06 84 ASP A O 1
ATOM 651 N N . PHE A 1 85 ? -2.618 5.109 -5.398 1.00 95.38 85 PHE A N 1
ATOM 652 C CA . PHE A 1 85 ? -1.274 4.546 -5.567 1.00 95.38 85 PHE A CA 1
ATOM 653 C C . PHE A 1 85 ? -0.738 3.848 -4.311 1.00 95.38 85 PHE A C 1
ATOM 655 O O . PHE A 1 85 ? 0.458 3.552 -4.244 1.00 95.38 85 PHE A O 1
ATOM 662 N N . ILE A 1 86 ? -1.601 3.596 -3.327 1.00 96.06 86 ILE A N 1
ATOM 663 C CA . ILE A 1 86 ? -1.309 2.769 -2.154 1.00 96.06 86 ILE A CA 1
ATOM 664 C C . ILE A 1 86 ? -1.809 1.356 -2.417 1.00 96.06 86 ILE A C 1
ATOM 666 O O . ILE A 1 86 ? -2.942 1.192 -2.871 1.00 96.06 86 ILE A O 1
ATOM 670 N N . PHE A 1 87 ? -0.981 0.352 -2.141 1.00 97.06 87 PHE A N 1
ATOM 671 C CA . PHE A 1 87 ? -1.392 -1.043 -2.244 1.00 97.06 87 PHE A CA 1
ATOM 672 C C . PHE A 1 87 ? -2.256 -1.443 -1.040 1.00 97.06 87 PHE A C 1
ATOM 674 O O . PHE A 1 87 ? -1.948 -1.063 0.087 1.00 97.06 87 PHE A O 1
ATOM 681 N N . ASP A 1 88 ? -3.310 -2.238 -1.243 1.00 96.56 88 ASP A N 1
ATOM 682 C CA . ASP A 1 88 ? -4.205 -2.633 -0.139 1.00 96.56 88 ASP A CA 1
ATOM 683 C C . ASP A 1 88 ? -3.471 -3.434 0.944 1.00 96.56 88 ASP A C 1
ATOM 685 O O . ASP A 1 88 ? -3.735 -3.262 2.131 1.00 96.56 88 ASP A O 1
ATOM 689 N N . GLY A 1 89 ? -2.459 -4.221 0.569 1.00 95.81 89 GLY A N 1
ATOM 690 C CA . GLY A 1 89 ? -1.600 -4.889 1.547 1.00 95.81 89 GLY A CA 1
ATOM 691 C C . GLY A 1 89 ? -0.774 -3.928 2.414 1.00 95.81 89 GLY A C 1
ATOM 692 O O . GLY A 1 89 ? -0.480 -4.265 3.556 1.00 95.81 89 GLY A O 1
ATOM 693 N N . GLU A 1 90 ? -0.436 -2.721 1.935 1.00 96.69 90 GLU A N 1
ATOM 694 C CA . GLU A 1 90 ? 0.185 -1.694 2.792 1.00 96.69 90 GLU A CA 1
ATOM 695 C C . GLU A 1 90 ? -0.827 -1.125 3.790 1.00 96.69 90 GLU A C 1
ATOM 697 O O . GLU A 1 90 ? -0.473 -0.876 4.938 1.00 96.69 90 GLU A O 1
ATOM 702 N N . ILE A 1 91 ? -2.085 -0.944 3.368 1.00 97.56 91 ILE A N 1
ATOM 703 C CA . ILE A 1 91 ? -3.177 -0.506 4.251 1.00 97.56 91 ILE A CA 1
ATOM 704 C C . ILE A 1 91 ? -3.388 -1.542 5.358 1.00 97.56 91 ILE A C 1
ATOM 706 O O . ILE A 1 91 ? -3.467 -1.180 6.529 1.00 97.56 91 ILE A O 1
ATOM 710 N N . GLY A 1 92 ? -3.433 -2.826 4.995 1.00 96.81 92 GLY A N 1
ATOM 711 C CA . GLY A 1 92 ? -3.609 -3.910 5.954 1.00 96.81 92 GLY A CA 1
ATOM 712 C C . GLY A 1 92 ? -2.435 -4.029 6.925 1.00 96.81 92 GLY A C 1
ATOM 713 O O . GLY A 1 92 ? -2.642 -4.110 8.133 1.00 96.81 92 GLY A O 1
ATOM 714 N N . LYS A 1 93 ? -1.196 -3.942 6.422 1.00 96.25 93 LYS A N 1
ATOM 715 C CA . LYS A 1 93 ? 0.004 -3.945 7.270 1.00 96.25 93 LYS A CA 1
ATOM 716 C C . LYS A 1 93 ? 0.010 -2.767 8.246 1.00 96.25 93 LYS A C 1
ATOM 718 O O . LYS A 1 93 ? 0.242 -2.977 9.430 1.00 96.25 93 LYS A O 1
ATOM 723 N N . ALA A 1 94 ? -0.332 -1.565 7.776 1.00 96.81 94 ALA A N 1
ATOM 724 C CA . ALA A 1 94 ? -0.453 -0.384 8.628 1.00 96.81 94 ALA A CA 1
ATOM 725 C C . ALA A 1 94 ? -1.536 -0.555 9.700 1.00 96.81 94 ALA A C 1
ATOM 727 O O . ALA A 1 94 ? -1.347 -0.114 10.831 1.00 96.81 94 ALA A O 1
ATOM 728 N N . ALA A 1 95 ? -2.656 -1.203 9.368 1.00 96.81 95 ALA A N 1
ATOM 729 C CA . ALA A 1 95 ? -3.709 -1.492 10.334 1.00 96.81 95 ALA A CA 1
ATOM 730 C C . ALA A 1 95 ? -3.216 -2.418 11.451 1.00 96.81 95 ALA A C 1
ATOM 732 O O . ALA A 1 95 ? -3.405 -2.102 12.623 1.00 96.81 95 ALA A O 1
ATOM 733 N N . ILE A 1 96 ? -2.561 -3.524 11.089 1.00 95.31 96 ILE A N 1
ATOM 734 C CA . ILE A 1 96 ? -2.017 -4.495 12.046 1.00 95.31 96 ILE A CA 1
ATOM 735 C C . ILE A 1 96 ? -0.977 -3.827 12.947 1.00 95.31 96 ILE A C 1
ATOM 737 O O . ILE A 1 96 ? -1.143 -3.846 14.162 1.00 95.31 96 ILE A O 1
ATOM 741 N N . GLU A 1 97 ? 0.023 -3.157 12.363 1.00 95.38 97 GLU A N 1
ATOM 742 C CA . GLU A 1 97 ? 1.079 -2.468 13.120 1.00 95.38 97 GLU A CA 1
ATOM 743 C C . GLU A 1 97 ? 0.489 -1.419 14.078 1.00 95.38 97 GLU A C 1
ATOM 745 O O . GLU A 1 97 ? 0.833 -1.388 15.256 1.00 95.38 97 GLU A O 1
ATOM 750 N N . THR A 1 98 ? -0.482 -0.618 13.623 1.00 95.94 98 THR A N 1
ATOM 751 C CA . THR A 1 98 ? -1.130 0.399 14.473 1.00 95.94 98 THR A CA 1
ATOM 752 C C . THR A 1 98 ? -1.888 -0.234 15.644 1.00 95.94 98 THR A C 1
ATOM 754 O O . THR A 1 98 ? -1.853 0.274 16.767 1.00 95.94 98 THR A O 1
ATOM 757 N N . VAL A 1 99 ? -2.612 -1.331 15.407 1.00 95.38 99 VAL A N 1
ATOM 758 C CA . VAL A 1 99 ? -3.374 -2.019 16.458 1.00 95.38 99 VAL A CA 1
ATOM 759 C C . VAL A 1 99 ? -2.435 -2.709 17.452 1.00 95.38 99 VAL A C 1
ATOM 761 O O . VAL A 1 99 ? -2.710 -2.686 18.650 1.00 95.38 99 VAL A O 1
ATOM 764 N N . GLU A 1 100 ? -1.325 -3.285 16.989 1.00 93.31 100 GLU A N 1
ATOM 765 C CA . GLU A 1 100 ? -0.292 -3.871 17.850 1.00 93.31 100 GLU A CA 1
ATOM 766 C C . GLU A 1 100 ? 0.372 -2.812 18.739 1.00 93.31 100 GLU A C 1
ATOM 768 O O . GLU A 1 100 ? 0.517 -3.024 19.942 1.00 93.31 100 GLU A O 1
ATOM 773 N N . GLU A 1 101 ? 0.706 -1.644 18.185 1.00 93.25 101 GLU A N 1
ATOM 774 C CA . GLU A 1 101 ? 1.306 -0.536 18.938 1.00 93.25 101 GLU A CA 1
ATOM 775 C C . GLU A 1 101 ? 0.355 0.056 19.988 1.00 93.25 101 GLU A C 1
ATOM 777 O O . GLU A 1 101 ? 0.777 0.439 21.082 1.00 93.25 101 GLU A O 1
ATOM 782 N N . THR A 1 102 ? -0.938 0.138 19.667 1.00 92.31 102 THR A N 1
ATOM 783 C CA . THR A 1 102 ? -1.951 0.756 20.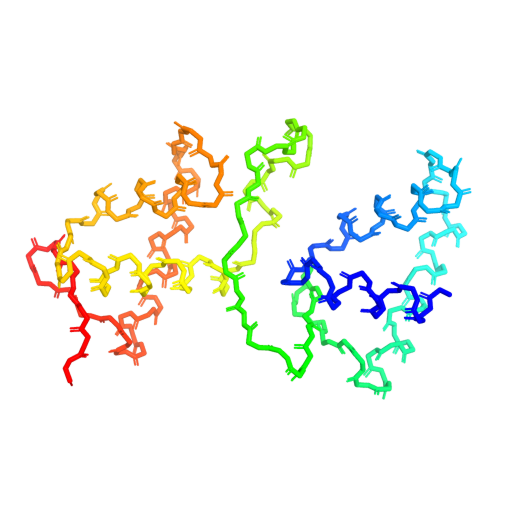538 1.00 92.31 102 THR A CA 1
ATOM 784 C C . THR A 1 102 ? -2.662 -0.235 21.461 1.00 92.31 102 THR A C 1
ATOM 786 O O . THR A 1 102 ? -3.372 0.197 22.371 1.00 92.31 102 THR A O 1
ATOM 789 N N . TYR A 1 103 ? -2.477 -1.548 21.264 1.00 88.25 103 TYR A N 1
ATOM 790 C CA . TYR A 1 103 ? -3.208 -2.682 21.864 1.00 88.25 103 TYR A CA 1
ATOM 791 C C . TYR A 1 103 ? -4.715 -2.720 21.565 1.00 88.25 103 TYR A C 1
ATOM 793 O O . TYR A 1 103 ? -5.307 -3.791 21.398 1.00 88.25 103 TYR A O 1
ATOM 801 N N . SER A 1 104 ? -5.363 -1.559 21.523 1.00 91.69 104 SER A N 1
ATOM 802 C CA . SER A 1 104 ? -6.741 -1.394 21.098 1.00 91.69 104 SER A CA 1
ATOM 803 C C . SER A 1 104 ? -6.992 0.023 20.605 1.00 91.69 104 SER A C 1
ATOM 805 O O . SER A 1 104 ? -6.515 0.975 21.220 1.00 91.69 104 SER A O 1
ATOM 807 N N . ILE A 1 105 ? -7.807 0.173 19.565 1.00 96.12 105 ILE A N 1
ATOM 808 C CA . ILE A 1 105 ? -8.080 1.480 18.960 1.00 96.12 105 ILE A CA 1
ATOM 809 C C . ILE A 1 105 ? -9.483 1.525 18.352 1.00 96.12 105 ILE A C 1
ATOM 811 O O . ILE A 1 105 ? -9.973 0.540 17.794 1.00 96.12 105 ILE A O 1
ATOM 815 N N . ALA A 1 106 ? -10.171 2.660 18.485 1.00 96.62 106 ALA A N 1
ATOM 816 C CA . ALA A 1 106 ? -11.490 2.843 17.885 1.00 96.62 106 ALA A CA 1
ATOM 817 C C . ALA A 1 106 ? -11.391 2.876 16.351 1.00 96.62 106 ALA A C 1
ATOM 819 O O . ALA A 1 106 ? -10.448 3.443 15.806 1.00 96.62 106 ALA A O 1
ATOM 820 N N . LYS A 1 107 ? -12.391 2.338 15.637 1.00 95.31 107 LYS A N 1
ATOM 821 C CA . LYS A 1 107 ? -12.412 2.282 14.159 1.00 95.31 107 LYS A CA 1
ATOM 822 C C . LYS A 1 107 ? -12.076 3.623 13.498 1.00 95.31 107 LYS A C 1
ATOM 824 O O . LYS A 1 107 ? -11.236 3.683 12.605 1.00 95.31 107 LYS A O 1
ATOM 829 N N . ASP A 1 108 ? -12.709 4.703 13.951 1.00 94.44 108 ASP A N 1
ATOM 830 C CA . ASP A 1 108 ? -12.496 6.037 13.379 1.00 94.44 108 ASP A CA 1
ATOM 831 C C . ASP A 1 108 ? -11.097 6.605 13.664 1.00 94.44 108 ASP A C 1
ATOM 833 O O . ASP A 1 108 ? -10.592 7.398 12.869 1.00 94.44 108 ASP A O 1
ATOM 837 N N . GLU A 1 109 ? -10.474 6.225 14.782 1.00 96.12 109 GLU A N 1
ATOM 838 C CA . GLU A 1 109 ? -9.094 6.604 15.106 1.00 96.12 109 GLU A CA 1
ATOM 839 C C . GLU A 1 109 ? -8.107 5.778 14.282 1.00 96.12 109 GLU A C 1
ATOM 841 O O . GLU A 1 109 ? -7.224 6.353 13.655 1.00 96.12 109 GLU A O 1
ATOM 846 N N . LEU A 1 110 ? -8.335 4.467 14.162 1.00 96.69 110 LEU A N 1
ATOM 847 C CA . LEU A 1 110 ? -7.523 3.566 13.345 1.00 96.69 110 LEU A CA 1
ATOM 848 C C . LEU A 1 110 ? -7.464 4.021 11.885 1.00 96.69 110 LEU A C 1
ATOM 850 O O . LEU A 1 110 ? -6.387 4.110 11.304 1.00 96.69 110 LEU A O 1
ATOM 854 N N . VAL A 1 111 ? -8.609 4.383 11.301 1.00 97.06 111 VAL A N 1
ATOM 855 C CA . VAL A 1 111 ? -8.668 4.903 9.926 1.00 97.06 111 VAL A CA 1
ATOM 856 C C . VAL A 1 111 ? -7.803 6.161 9.759 1.00 97.06 111 VAL A C 1
ATOM 858 O O . VAL A 1 111 ? -7.135 6.313 8.733 1.00 97.06 111 VAL A O 1
ATOM 861 N N . LYS A 1 112 ? -7.806 7.068 10.745 1.00 9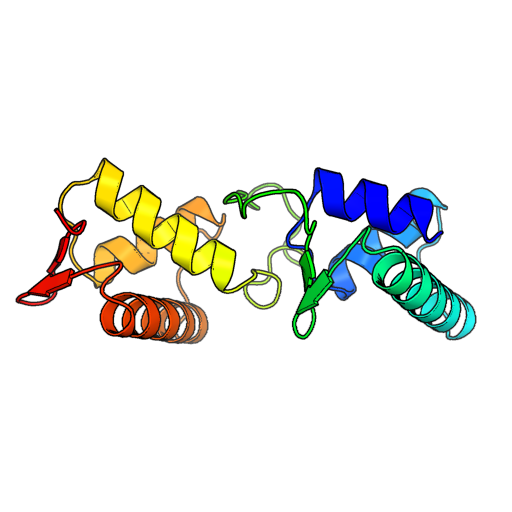6.44 112 LYS A N 1
ATOM 862 C CA . LYS A 1 112 ? -6.984 8.287 10.705 1.00 96.44 112 LYS A CA 1
ATOM 863 C C . LYS A 1 112 ? -5.503 7.953 10.834 1.00 96.44 112 LYS A C 1
ATOM 865 O O . LYS A 1 112 ? -4.727 8.407 9.999 1.00 96.44 112 LYS A O 1
ATOM 870 N N . SER A 1 113 ? -5.134 7.114 11.800 1.00 96.44 113 SER A N 1
ATOM 871 C CA . SER A 1 113 ? -3.751 6.681 12.013 1.00 96.44 113 SER A CA 1
ATOM 872 C C . SER A 1 113 ? -3.171 6.003 10.770 1.00 96.44 113 SER A C 1
ATOM 874 O O . SER A 1 113 ? -2.092 6.376 10.319 1.00 96.44 113 SER A O 1
ATOM 876 N N . ILE A 1 114 ? -3.922 5.098 10.130 1.00 97.12 114 ILE A N 1
ATOM 877 C CA . ILE A 1 114 ? -3.507 4.452 8.875 1.00 97.12 114 ILE A CA 1
ATOM 878 C C . ILE A 1 114 ? -3.253 5.497 7.779 1.00 97.12 114 ILE A C 1
ATOM 880 O O . ILE A 1 114 ? -2.224 5.458 7.101 1.00 97.12 114 ILE A O 1
ATOM 884 N N . ALA A 1 115 ? -4.170 6.453 7.597 1.00 96.44 115 ALA A N 1
ATOM 885 C CA . ALA A 1 115 ? -4.005 7.507 6.598 1.00 96.44 115 ALA A CA 1
ATOM 886 C C . ALA A 1 115 ? -2.756 8.368 6.872 1.00 96.44 115 ALA A C 1
ATOM 888 O O . ALA A 1 115 ? -2.002 8.661 5.941 1.00 96.44 115 ALA A O 1
ATOM 889 N N . GLU A 1 116 ? -2.506 8.726 8.133 1.00 95.38 116 GLU A N 1
ATOM 890 C CA . GLU A 1 116 ? -1.360 9.536 8.556 1.00 95.38 116 GLU A CA 1
ATOM 891 C C . GLU A 1 116 ? -0.020 8.828 8.320 1.00 95.38 116 GLU A C 1
ATOM 893 O O . GLU A 1 116 ? 0.888 9.425 7.727 1.00 95.38 116 GLU A O 1
ATOM 898 N N . VAL A 1 117 ? 0.085 7.546 8.694 1.00 95.44 117 VAL A N 1
ATOM 899 C CA . VAL A 1 117 ? 1.292 6.724 8.485 1.00 95.44 117 VAL A CA 1
ATOM 900 C C . VAL A 1 117 ? 1.589 6.558 6.991 1.00 95.44 117 VAL A C 1
ATOM 902 O O . VAL A 1 117 ? 2.736 6.682 6.561 1.00 95.44 117 VAL A O 1
ATOM 905 N N . LEU A 1 118 ? 0.556 6.383 6.159 1.00 95.62 118 LEU A N 1
ATOM 906 C CA . LEU A 1 118 ? 0.692 6.341 4.696 1.00 95.62 118 LEU A CA 1
ATOM 907 C C . LEU A 1 118 ? 1.034 7.710 4.081 1.00 95.62 118 LEU A C 1
ATOM 909 O O . LEU A 1 118 ? 1.435 7.802 2.917 1.00 95.62 118 LEU A O 1
ATOM 913 N N . GLY A 1 119 ? 0.936 8.780 4.867 1.00 94.69 119 GLY A N 1
ATOM 914 C CA . GLY A 1 119 ? 1.379 10.123 4.526 1.00 94.69 119 GLY A CA 1
ATOM 915 C C . GLY A 1 119 ? 0.281 11.082 4.072 1.00 94.69 119 GLY A C 1
ATOM 916 O O . GLY A 1 119 ? 0.571 12.052 3.368 1.00 94.69 119 GLY A O 1
ATOM 917 N N . PHE A 1 120 ? -0.968 10.831 4.460 1.00 94.56 120 PHE A N 1
ATOM 918 C CA . PHE A 1 120 ? -2.119 11.677 4.162 1.00 94.56 120 PHE A CA 1
ATOM 919 C C . PHE A 1 120 ? -2.568 12.426 5.417 1.00 94.56 120 PHE A C 1
ATOM 921 O O . PHE A 1 120 ? -2.985 11.830 6.399 1.00 94.56 120 PHE A O 1
ATOM 928 N N . SER A 1 121 ? -2.541 13.758 5.357 1.00 88.56 121 SER A N 1
ATOM 929 C CA . SER A 1 121 ? -2.933 14.634 6.472 1.00 88.56 121 SER A CA 1
ATOM 930 C C . SER A 1 121 ? -4.447 14.780 6.663 1.00 88.56 121 SER A C 1
ATOM 932 O O . SER A 1 121 ? -4.898 15.427 7.603 1.00 88.56 121 SER A O 1
ATOM 934 N N . SER A 1 122 ? -5.251 14.247 5.743 1.00 89.75 122 SER A N 1
ATOM 935 C CA . SER A 1 122 ? -6.710 14.251 5.846 1.00 89.75 122 SER A CA 1
ATOM 936 C C . SER A 1 122 ? -7.282 12.984 5.233 1.00 89.75 122 SER A C 1
ATOM 938 O O . SER A 1 122 ? -6.725 12.448 4.274 1.00 89.75 122 SER A O 1
ATOM 940 N N . THR A 1 123 ? -8.418 12.532 5.758 1.00 92.38 123 THR A N 1
ATOM 941 C CA . THR A 1 123 ? -9.116 11.338 5.281 1.00 92.38 123 THR A CA 1
ATOM 942 C C . THR A 1 123 ? -10.367 11.747 4.510 1.00 92.38 123 THR A C 1
ATOM 944 O O . THR A 1 123 ? -11.325 12.271 5.075 1.00 92.38 123 THR A O 1
ATOM 947 N N . SER A 1 124 ? -10.378 11.518 3.197 1.00 94.00 124 SER A N 1
ATOM 948 C CA . SER A 1 124 ? -11.565 11.725 2.371 1.00 94.00 124 SER A CA 1
ATOM 949 C C . SER A 1 124 ? -12.532 10.556 2.547 1.00 94.00 124 SER A C 1
ATOM 951 O O . SER A 1 124 ? -12.143 9.469 2.978 1.00 94.00 124 SER A O 1
ATOM 953 N N . LYS A 1 125 ? -13.793 10.742 2.146 1.00 94.88 125 LYS A N 1
ATOM 954 C CA . LYS A 1 125 ? -14.797 9.669 2.183 1.00 94.88 125 LYS A CA 1
ATOM 955 C C . LYS A 1 125 ? -14.349 8.427 1.401 1.00 94.88 125 LYS A C 1
ATOM 957 O O . LYS A 1 125 ? -14.552 7.317 1.871 1.00 94.88 125 LYS A O 1
ATOM 962 N N . ALA A 1 126 ? -13.720 8.613 0.240 1.00 94.69 126 ALA A N 1
ATOM 963 C CA . ALA A 1 126 ? -13.223 7.504 -0.573 1.00 94.69 126 ALA A CA 1
ATOM 964 C C . ALA A 1 126 ? -12.067 6.755 0.113 1.00 94.69 126 ALA A C 1
ATOM 966 O O . ALA A 1 126 ? -12.058 5.529 0.106 1.00 94.69 126 ALA A O 1
ATOM 967 N N . MET A 1 127 ? -11.137 7.480 0.752 1.00 95.62 127 MET A N 1
ATOM 968 C CA . MET A 1 127 ? -10.046 6.863 1.519 1.00 95.62 127 MET A CA 1
ATOM 969 C C . MET A 1 127 ? -10.589 6.064 2.699 1.00 95.62 127 MET A C 1
ATOM 971 O O . MET A 1 127 ? -10.215 4.910 2.867 1.00 95.62 127 MET A O 1
ATOM 975 N N . LYS A 1 128 ? -11.525 6.647 3.461 1.00 96.69 128 LYS A N 1
ATOM 976 C CA . LYS A 1 128 ? -12.184 5.964 4.577 1.00 96.69 128 LYS A CA 1
ATOM 977 C C . LYS A 1 128 ? -12.832 4.656 4.120 1.00 96.69 128 LYS A C 1
ATOM 979 O O . LYS A 1 128 ? -12.496 3.619 4.668 1.00 96.69 128 LYS A O 1
ATOM 984 N N . LEU A 1 129 ? -13.668 4.692 3.080 1.00 97.12 129 LEU A N 1
ATOM 985 C CA . LEU A 1 129 ? -14.347 3.494 2.571 1.00 97.12 129 LEU A CA 1
ATOM 986 C C . LEU A 1 129 ? -13.368 2.393 2.147 1.00 97.12 129 LEU A C 1
ATOM 988 O O . LEU A 1 129 ? -13.608 1.223 2.416 1.00 97.12 129 LEU A O 1
ATOM 992 N N . ARG A 1 130 ? -12.256 2.761 1.499 1.00 97.44 130 ARG A N 1
ATOM 993 C CA . ARG A 1 130 ? -11.242 1.789 1.080 1.00 97.44 130 ARG A CA 1
ATOM 994 C C . ARG A 1 130 ? -10.486 1.193 2.267 1.00 97.44 130 ARG A C 1
ATOM 996 O O . ARG A 1 130 ? -10.263 -0.009 2.285 1.00 97.44 130 ARG A O 1
ATOM 1003 N N . ILE A 1 131 ? -10.124 2.006 3.260 1.00 97.81 131 ILE A N 1
ATOM 1004 C CA . ILE A 1 131 ? -9.492 1.511 4.492 1.00 97.81 131 ILE A CA 1
ATOM 1005 C C . ILE A 1 131 ? -10.450 0.578 5.235 1.00 97.81 131 ILE A C 1
ATOM 1007 O O . ILE A 1 131 ? -10.049 -0.505 5.639 1.00 97.81 131 ILE A O 1
ATOM 1011 N N . GLU A 1 132 ? -11.719 0.963 5.375 1.00 97.00 132 GLU A N 1
ATOM 1012 C CA . GLU A 1 132 ? -12.737 0.141 6.033 1.00 97.00 132 GLU A CA 1
ATOM 1013 C C . GLU A 1 132 ? -12.936 -1.206 5.332 1.00 97.00 132 GLU A C 1
ATOM 1015 O O . GLU A 1 132 ? -13.010 -2.218 6.018 1.00 97.00 132 GLU A O 1
ATOM 1020 N N . ALA A 1 133 ? -12.935 -1.241 3.996 1.00 97.44 133 ALA A N 1
ATOM 1021 C CA . ALA A 1 133 ? -13.006 -2.492 3.243 1.00 97.44 133 ALA A CA 1
ATOM 1022 C C . ALA A 1 133 ? -11.812 -3.419 3.537 1.00 97.44 133 ALA A C 1
ATOM 1024 O O . ALA A 1 133 ? -11.995 -4.614 3.747 1.00 97.44 133 ALA A O 1
ATOM 1025 N N . VAL A 1 134 ? -10.593 -2.873 3.622 1.00 97.38 134 VAL A N 1
ATOM 1026 C CA . VAL A 1 134 ? -9.403 -3.662 3.989 1.00 97.38 134 VAL A CA 1
ATOM 1027 C C . VAL A 1 134 ? -9.496 -4.174 5.430 1.00 97.38 134 VAL A C 1
ATOM 1029 O O . VAL A 1 134 ? -9.134 -5.317 5.694 1.00 97.38 134 VAL A O 1
ATOM 1032 N N . LEU A 1 135 ? -10.009 -3.369 6.366 1.00 96.50 135 LEU A N 1
ATOM 1033 C CA . LEU A 1 135 ? -10.225 -3.811 7.748 1.00 96.50 135 LEU A CA 1
ATOM 1034 C C . LEU A 1 135 ? -11.238 -4.962 7.825 1.00 96.50 135 LEU A C 1
ATOM 1036 O O . LEU A 1 135 ? -10.988 -5.938 8.526 1.00 96.50 135 LEU A O 1
ATOM 1040 N N . GLU A 1 136 ? -12.335 -4.885 7.071 1.00 96.00 136 GLU A N 1
ATOM 1041 C CA . GLU A 1 136 ? -13.332 -5.960 6.977 1.00 96.00 136 GLU A CA 1
ATOM 1042 C C . GLU A 1 136 ? -12.724 -7.258 6.414 1.00 96.00 136 GLU A C 1
ATOM 1044 O O . GLU A 1 136 ? -13.041 -8.351 6.885 1.00 96.00 136 GLU A O 1
ATOM 1049 N N . GLU A 1 137 ? -11.799 -7.165 5.452 1.00 95.88 137 GLU A N 1
ATOM 1050 C CA . GLU A 1 137 ? -11.057 -8.332 4.961 1.00 95.88 137 GLU A CA 1
ATOM 1051 C C . GLU A 1 137 ? -10.132 -8.940 6.024 1.00 95.88 137 GLU A C 1
ATOM 1053 O O . GLU A 1 137 ? -10.057 -10.167 6.134 1.00 95.88 137 GLU A O 1
ATOM 1058 N N . LEU A 1 138 ? -9.444 -8.113 6.816 1.00 94.56 138 LEU A N 1
ATOM 1059 C CA . LEU A 1 138 ? -8.594 -8.584 7.915 1.00 94.56 138 LEU A CA 1
ATOM 1060 C C . LEU A 1 138 ? -9.414 -9.255 9.021 1.00 94.56 138 LEU A C 1
ATOM 1062 O O . LEU A 1 138 ? -9.013 -10.299 9.534 1.00 94.56 138 LEU A O 1
ATOM 1066 N N . GLU A 1 139 ? -10.587 -8.708 9.343 1.00 93.75 139 GLU A N 1
ATOM 1067 C CA . GLU A 1 139 ? -11.544 -9.334 10.261 1.00 93.75 139 GLU A CA 1
ATOM 1068 C C . GLU A 1 139 ? -12.003 -10.700 9.739 1.00 93.75 139 GLU A C 1
ATOM 1070 O O . GLU A 1 139 ? -12.000 -11.688 10.475 1.00 93.75 139 GLU A O 1
ATOM 1075 N N . ALA A 1 140 ? -12.348 -10.788 8.451 1.00 94.38 140 ALA A N 1
ATOM 1076 C CA . ALA A 1 140 ? -12.773 -12.040 7.830 1.00 94.38 140 ALA A CA 1
ATOM 1077 C C . ALA A 1 140 ? -11.670 -13.113 7.843 1.00 94.38 140 ALA A C 1
ATOM 1079 O O . ALA A 1 140 ? -11.964 -14.306 7.936 1.00 94.38 140 ALA A O 1
ATOM 1080 N N . ARG A 1 141 ? -10.399 -12.698 7.788 1.00 93.50 141 ARG A N 1
ATOM 1081 C CA . ARG A 1 141 ? -9.220 -13.574 7.913 1.00 93.50 141 ARG A CA 1
ATOM 1082 C C . ARG A 1 141 ? -8.808 -13.839 9.361 1.00 93.50 141 ARG A C 1
ATOM 1084 O O . ARG A 1 141 ? -7.869 -14.592 9.590 1.00 93.50 141 ARG A O 1
ATOM 1091 N N . SER A 1 142 ? -9.534 -13.270 10.323 1.00 91.62 142 SER A N 1
ATOM 1092 C CA . SER A 1 142 ? -9.236 -13.288 11.758 1.00 91.62 142 SER A CA 1
ATOM 1093 C C . SER A 1 142 ? -7.941 -12.576 12.164 1.00 91.62 142 SER A C 1
ATOM 1095 O O . SER A 1 142 ? -7.628 -12.584 13.341 1.00 91.62 142 SER A O 1
ATOM 1097 N N . GLU A 1 143 ? -7.232 -11.895 11.260 1.00 90.81 143 GLU A N 1
ATOM 1098 C CA . GLU A 1 143 ? -5.970 -11.195 11.566 1.00 90.81 143 GLU A CA 1
ATOM 1099 C C . GLU A 1 143 ? -6.171 -10.024 12.546 1.00 90.81 143 GLU A C 1
ATOM 1101 O O . GLU A 1 143 ? -5.275 -9.675 13.312 1.00 90.81 143 GLU A O 1
ATOM 1106 N N . LEU A 1 144 ? -7.371 -9.438 12.557 1.00 92.19 144 LEU A N 1
ATOM 1107 C CA . LEU A 1 144 ? -7.808 -8.450 13.539 1.00 92.19 144 LEU A CA 1
ATOM 1108 C C . LEU A 1 144 ? -9.171 -8.843 14.109 1.00 92.19 144 LEU A C 1
ATOM 1110 O O . LEU A 1 144 ? -9.996 -9.452 13.431 1.00 92.19 144 LEU A O 1
ATOM 1114 N N . SER A 1 145 ? -9.435 -8.445 15.354 1.00 91.88 145 SER A N 1
ATOM 1115 C CA . SER A 1 145 ? -10.746 -8.621 15.985 1.00 91.88 145 SER A CA 1
ATOM 1116 C C . SER A 1 145 ? -11.393 -7.274 16.287 1.00 91.88 145 SER A C 1
ATOM 1118 O O . SER A 1 145 ? -10.714 -6.335 16.706 1.00 91.88 145 SER A O 1
ATOM 1120 N N . VAL A 1 146 ? -12.714 -7.182 16.103 1.00 92.12 146 VAL A N 1
ATOM 1121 C CA . VAL A 1 146 ? -13.498 -5.980 16.411 1.00 92.12 146 VAL A CA 1
ATOM 1122 C C . VAL A 1 146 ? -14.599 -6.290 17.425 1.00 92.12 146 VAL A C 1
ATOM 1124 O O . VAL A 1 146 ? -15.332 -7.272 17.311 1.00 92.12 146 VAL A O 1
ATOM 1127 N N . SER A 1 147 ? -14.736 -5.445 18.447 1.00 89.06 147 SER A N 1
ATOM 1128 C CA . SER A 1 147 ? -15.816 -5.541 19.434 1.00 89.06 147 SER A CA 1
ATOM 1129 C C . SER A 1 147 ? -16.257 -4.148 19.862 1.00 89.06 147 SER A C 1
ATOM 1131 O O . SER A 1 147 ? -15.438 -3.332 20.280 1.00 89.06 147 SER A O 1
ATOM 1133 N N . GLY A 1 148 ? -17.548 -3.840 19.712 1.00 86.44 148 GLY A N 1
ATOM 1134 C CA . GLY A 1 148 ? -18.084 -2.516 20.050 1.00 86.44 148 GLY A CA 1
ATOM 1135 C C . GLY A 1 148 ? -17.453 -1.359 19.261 1.00 86.44 148 GLY A C 1
ATOM 1136 O O . GLY A 1 148 ? -17.386 -0.249 19.775 1.00 86.44 148 GLY A O 1
ATOM 1137 N N . GLY A 1 149 ? -16.958 -1.612 18.041 1.00 88.06 149 GLY A N 1
ATOM 1138 C CA . GLY A 1 149 ? -16.276 -0.608 17.210 1.00 88.06 149 GLY A CA 1
ATOM 1139 C C . GLY A 1 149 ? -14.807 -0.359 17.571 1.00 88.06 149 GLY A C 1
ATOM 1140 O O . GLY A 1 149 ? -14.212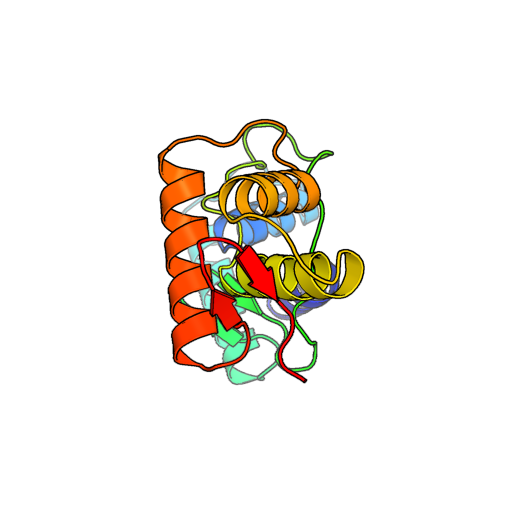 0.593 17.065 1.00 88.06 149 GLY A O 1
ATOM 1141 N N . VAL A 1 150 ? -14.223 -1.199 18.427 1.00 92.38 150 VAL A N 1
ATOM 1142 C CA . VAL A 1 150 ? -12.813 -1.147 18.827 1.00 92.38 150 VAL A CA 1
ATOM 1143 C C . VAL A 1 150 ? -12.075 -2.348 18.247 1.00 92.38 150 VAL A C 1
ATOM 1145 O O . VAL A 1 150 ? -12.511 -3.484 18.448 1.00 92.38 150 VAL A O 1
ATOM 1148 N N . TYR A 1 151 ? -10.967 -2.088 17.556 1.00 93.75 151 TYR A N 1
ATOM 1149 C CA . TYR A 1 151 ? -10.059 -3.099 17.017 1.00 93.75 151 TYR A CA 1
ATOM 1150 C C . TYR A 1 151 ? -9.035 -3.529 18.061 1.00 93.75 151 TYR A C 1
ATOM 1152 O O . TYR A 1 151 ? -8.592 -2.706 18.863 1.00 93.75 151 TYR A O 1
ATOM 1160 N N . ARG A 1 152 ? -8.658 -4.811 18.042 1.00 92.12 152 ARG A N 1
ATOM 1161 C CA . ARG A 1 152 ? -7.622 -5.413 18.895 1.00 92.12 152 ARG A CA 1
ATOM 1162 C C . ARG A 1 152 ? -6.816 -6.445 18.117 1.00 92.12 152 ARG A C 1
ATOM 1164 O O . ARG A 1 152 ? -7.383 -7.151 17.275 1.00 92.12 152 ARG A O 1
ATOM 1171 N N . ALA A 1 153 ? -5.530 -6.554 18.451 1.00 82.62 153 ALA A N 1
ATOM 1172 C CA . ALA A 1 153 ? -4.666 -7.605 17.930 1.00 82.62 153 ALA A CA 1
ATOM 1173 C C . ALA A 1 153 ? -5.208 -8.968 18.378 1.00 82.62 153 ALA A C 1
ATOM 1175 O O . ALA A 1 153 ? -5.728 -9.101 19.494 1.00 82.62 153 ALA A O 1
ATOM 1176 N N . GLN A 1 154 ? -5.136 -9.965 17.502 1.00 72.62 154 GLN A N 1
ATOM 1177 C CA . GLN A 1 154 ? -5.480 -11.327 17.883 1.00 72.62 154 GLN A CA 1
ATOM 1178 C C . GLN A 1 154 ? -4.366 -11.888 18.785 1.00 72.62 154 GLN A C 1
ATOM 1180 O O . GLN A 1 154 ? -3.186 -11.689 18.502 1.00 72.62 154 GLN A O 1
ATOM 1185 N N . ALA A 1 155 ? -4.750 -12.528 19.893 1.00 57.88 155 ALA A N 1
ATOM 1186 C CA . ALA A 1 155 ? -3.832 -13.207 20.812 1.00 57.88 155 ALA A CA 1
ATOM 1187 C C . ALA A 1 155 ? -3.497 -14.627 20.343 1.00 57.88 155 ALA A C 1
ATOM 1189 O O . ALA A 1 155 ? -4.392 -15.264 19.736 1.00 57.88 155 ALA A O 1
#

Radius of gyration: 17.19 Å; chains: 1; bounding box: 35×31×49 Å

Organism: NCBI:txid1481914

Sequence (155 aa):
MASDIHKIVEAEGPIHVKHLGIRLLSAVGATRSGARISRAILQATAIAEQNRWVKLDGEFLLSPSKEISVRGRQELSANERKFDFIFDGEIGKAAIETVEETYSIAKDELVKSIAEVLGFSSTSKAMKLRIEAVLEELEARSELSVSGGVYRAQA

pLDDT: mean 92.04, std 6.06, range [57.88, 97.81]